Protein AF-A0A5P9HR78-F1 (afdb_monomer_lite)

pLDDT: mean 72.78, std 21.71, range [25.2, 97.5]

Foldseek 3Di:
DDDDLPDQDDDDNAGDRPDDDDPDDLDWDKDKFKDKDKAQPVPHQKDWRDADDPQKDFAKKKKKKAWEFAQDQWKWKDFPVDPPPIDTAGYRGMDMDMDGPTGTIMIGDPDQPDDPNDRDDDGPPDGDSITMIMMMMMTIIGGHDRDDD

Radius of gyration: 18.68 Å; chains: 1; bounding box: 46×37×47 Å

Sequence (149 aa):
MTLYIEDCSCKDQTCKCNGKNQKGVSDLIKEEICGVFNIDPLKNPYAPVWEADCCIDLVFGTLSVYYESGFCEEVEVFVNCEKDSGVSVPLGNTRTRTYANLRKVAIEIKDLKKESGRVQYIPPLNKETTCRGRYCLTIYYKVKKPKRC

Structure (mmCIF, N/CA/C/O backbone):
data_AF-A0A5P9HR78-F1
#
_entry.id   AF-A0A5P9HR78-F1
#
loop_
_atom_site.group_PDB
_atom_site.id
_atom_site.type_symbol
_atom_site.label_atom_id
_atom_site.label_alt_id
_atom_site.label_comp_id
_atom_site.label_asym_id
_atom_site.label_entity_id
_atom_site.label_seq_id
_atom_site.pdbx_PDB_ins_code
_atom_site.Cartn_x
_atom_site.Cartn_y
_atom_site.Cartn_z
_atom_site.occupancy
_atom_site.B_iso_or_equiv
_atom_site.auth_seq_id
_atom_site.auth_comp_id
_atom_site.auth_asym_id
_atom_site.auth_atom_id
_atom_site.pdbx_PDB_model_num
ATOM 1 N N . MET A 1 1 ? -21.565 -14.768 3.858 1.00 31.20 1 MET A N 1
ATOM 2 C CA . MET A 1 1 ? -22.507 -13.862 4.544 1.00 31.20 1 MET A CA 1
ATOM 3 C C . MET A 1 1 ? -21.995 -12.458 4.299 1.00 31.20 1 MET A C 1
ATOM 5 O O . MET A 1 1 ? -21.002 -12.072 4.895 1.00 31.20 1 MET A O 1
ATOM 9 N N . THR A 1 2 ? -22.560 -11.775 3.310 1.00 25.20 2 THR A N 1
ATOM 10 C CA . THR A 1 2 ? -22.103 -10.454 2.863 1.00 25.20 2 THR A CA 1
ATOM 11 C C . THR A 1 2 ? -22.896 -9.415 3.644 1.00 25.20 2 THR A C 1
ATOM 13 O O . THR A 1 2 ? -24.114 -9.346 3.496 1.00 25.20 2 THR A O 1
ATOM 16 N N . LEU A 1 3 ? -22.239 -8.673 4.535 1.00 32.66 3 LEU A N 1
ATOM 17 C CA . LEU A 1 3 ? -22.859 -7.535 5.208 1.00 32.66 3 LEU A CA 1
ATOM 18 C C . LEU A 1 3 ? -22.829 -6.356 4.235 1.00 32.66 3 LEU A C 1
ATOM 20 O O . LEU A 1 3 ? -21.771 -5.799 3.959 1.00 32.66 3 LEU A O 1
ATOM 24 N N . TYR A 1 4 ? -23.995 -6.022 3.685 1.00 31.11 4 TYR A N 1
ATOM 25 C CA . TYR A 1 4 ? -24.203 -4.782 2.949 1.00 31.11 4 TYR A CA 1
ATOM 26 C C . TYR A 1 4 ? -24.100 -3.627 3.948 1.00 31.11 4 TYR A C 1
ATOM 28 O O . TYR A 1 4 ? -24.956 -3.483 4.821 1.00 31.11 4 TYR A O 1
ATOM 36 N N . ILE A 1 5 ? -23.038 -2.831 3.854 1.00 42.44 5 ILE A N 1
ATOM 37 C CA . ILE A 1 5 ? -22.998 -1.522 4.500 1.00 42.44 5 ILE A CA 1
ATOM 38 C C . ILE A 1 5 ? -23.751 -0.587 3.554 1.00 42.44 5 ILE A C 1
ATOM 40 O O . ILE A 1 5 ? -23.246 -0.240 2.490 1.00 42.44 5 ILE A O 1
ATOM 44 N N . GLU A 1 6 ? -24.999 -0.273 3.905 1.00 39.56 6 GLU A N 1
ATOM 45 C CA . GLU A 1 6 ? -25.802 0.728 3.200 1.00 39.56 6 GLU A CA 1
ATOM 46 C C . GLU A 1 6 ? -25.111 2.101 3.265 1.00 39.56 6 GLU A C 1
ATOM 48 O O . GLU A 1 6 ? -24.552 2.491 4.294 1.00 39.56 6 GLU A O 1
ATOM 53 N N . ASP A 1 7 ? -25.153 2.798 2.131 1.00 35.84 7 ASP A N 1
ATOM 54 C CA . ASP A 1 7 ? -24.425 4.018 1.786 1.00 35.84 7 ASP A CA 1
ATOM 55 C C . ASP A 1 7 ? -24.258 5.036 2.930 1.00 35.84 7 ASP A C 1
ATOM 57 O O . ASP A 1 7 ? -25.209 5.674 3.393 1.00 35.84 7 ASP A O 1
ATOM 61 N N . CYS A 1 8 ? -23.006 5.290 3.322 1.00 38.16 8 CYS A N 1
ATOM 62 C CA . CYS A 1 8 ? -22.647 6.487 4.079 1.00 38.16 8 CYS A CA 1
ATOM 63 C C . CYS A 1 8 ? -22.500 7.673 3.110 1.00 38.16 8 CYS A C 1
ATOM 65 O O . CYS A 1 8 ? -21.433 7.925 2.561 1.00 38.16 8 CYS A O 1
ATOM 67 N N . SER A 1 9 ? -23.581 8.429 2.894 1.00 35.00 9 SER A N 1
ATOM 68 C CA . SER A 1 9 ? -23.529 9.684 2.131 1.00 35.00 9 SER A CA 1
ATOM 69 C C . SER A 1 9 ? -23.042 10.839 3.011 1.00 35.00 9 SER A C 1
ATOM 71 O O . SER A 1 9 ? -23.799 11.380 3.820 1.00 35.00 9 SER A O 1
ATOM 73 N N . CYS A 1 10 ? -21.806 11.284 2.796 1.00 36.66 10 CYS A N 1
ATOM 74 C CA . CYS A 1 10 ? -21.273 12.520 3.366 1.00 36.66 10 CYS A CA 1
ATOM 75 C C . CYS A 1 10 ? -21.734 13.734 2.539 1.00 36.66 10 CYS A C 1
ATOM 77 O O . CYS A 1 10 ? -21.078 14.121 1.575 1.00 36.66 10 CYS A O 1
ATOM 79 N N . LYS A 1 11 ? -22.855 14.357 2.920 1.00 32.78 11 LYS A N 1
ATOM 80 C CA . LYS A 1 11 ? -23.195 15.730 2.507 1.00 32.78 11 LYS A CA 1
ATOM 81 C C . LYS A 1 11 ? -23.207 16.628 3.747 1.00 32.78 11 LYS A C 1
ATOM 83 O O . LYS A 1 11 ? -23.699 16.222 4.793 1.00 32.78 11 LYS A O 1
ATOM 88 N N . ASP A 1 12 ? -22.616 17.815 3.632 1.00 37.41 12 ASP A N 1
ATOM 89 C CA . ASP A 1 12 ? -22.687 18.902 4.622 1.00 37.41 12 ASP A CA 1
ATOM 90 C C . ASP A 1 12 ? -22.205 18.558 6.042 1.00 37.41 12 ASP A C 1
ATOM 92 O O . ASP A 1 12 ? -22.953 18.684 7.012 1.00 37.41 12 ASP A O 1
ATOM 96 N N . GLN A 1 13 ? -20.945 18.113 6.173 1.00 39.25 13 GLN A N 1
ATOM 97 C CA . GLN A 1 13 ? -20.236 17.923 7.458 1.00 39.25 13 GLN A CA 1
ATOM 98 C C . GLN A 1 13 ? -20.987 17.084 8.518 1.00 39.25 13 GLN A C 1
ATOM 100 O O . GLN A 1 13 ? -20.619 17.078 9.692 1.00 39.25 13 GLN A O 1
ATOM 105 N N . THR A 1 14 ? -22.012 16.327 8.119 1.00 34.16 14 THR A N 1
ATOM 106 C CA . THR A 1 14 ? -22.844 15.527 9.015 1.00 34.16 14 THR A CA 1
ATOM 107 C C . THR A 1 14 ? -22.903 14.087 8.514 1.00 34.16 14 THR A C 1
ATOM 109 O O . THR A 1 14 ? -23.620 13.745 7.580 1.00 34.16 14 THR A O 1
ATOM 112 N N . CYS A 1 15 ? -22.130 13.206 9.153 1.00 39.62 15 CYS A N 1
ATOM 113 C CA . CYS A 1 15 ? -22.198 11.768 8.900 1.00 39.62 15 CYS A CA 1
ATOM 114 C C . CYS A 1 15 ? -23.399 11.177 9.664 1.00 39.62 15 CYS A C 1
ATOM 116 O O . CYS A 1 15 ? -23.338 11.006 10.883 1.00 39.62 15 CYS A O 1
ATOM 118 N N . LYS A 1 16 ? -24.508 10.873 8.973 1.00 36.31 16 LYS A N 1
ATOM 119 C CA . LYS A 1 16 ? -25.653 10.147 9.558 1.00 36.31 16 LYS A CA 1
ATOM 120 C C . LYS A 1 16 ? -25.546 8.654 9.252 1.00 36.31 16 LYS A C 1
ATOM 122 O O . LYS A 1 16 ? -25.936 8.211 8.181 1.00 36.31 16 LYS A O 1
ATOM 127 N N . CYS A 1 17 ? -25.075 7.870 10.218 1.00 43.69 17 CYS A N 1
ATOM 128 C CA . CYS A 1 17 ? -25.174 6.411 10.163 1.00 43.69 17 CYS A CA 1
ATOM 129 C C . CYS A 1 17 ? -26.518 5.979 10.774 1.00 43.69 17 CYS A C 1
ATOM 131 O O . CYS A 1 17 ? -26.740 6.164 11.974 1.00 43.69 17 CYS A O 1
ATOM 133 N N . ASN A 1 18 ? -27.425 5.410 9.975 1.00 39.31 18 ASN A N 1
ATOM 134 C CA . ASN A 1 18 ? -28.708 4.881 10.455 1.00 39.31 18 ASN A CA 1
ATOM 135 C C . ASN A 1 18 ? -28.519 3.513 11.140 1.00 39.31 18 ASN A C 1
ATOM 137 O O . ASN A 1 18 ? -28.874 2.469 10.607 1.00 39.31 18 ASN A O 1
ATOM 141 N N . GLY A 1 19 ? -27.960 3.511 12.353 1.00 43.81 19 GLY A N 1
ATOM 142 C CA . GLY A 1 19 ? -27.850 2.315 13.191 1.00 43.81 19 GLY A CA 1
ATOM 143 C C . GLY A 1 19 ? -28.977 2.237 14.222 1.00 43.81 19 GLY A C 1
ATOM 144 O O . GLY A 1 19 ? -29.044 3.069 15.128 1.00 43.81 19 GLY A O 1
ATOM 145 N N . LYS A 1 20 ? -29.857 1.230 14.121 1.00 37.81 20 LYS A N 1
ATOM 146 C CA . LYS A 1 20 ? -30.825 0.897 15.183 1.00 37.81 20 LYS A CA 1
ATOM 147 C C . LYS A 1 20 ? -30.079 0.566 16.486 1.00 37.81 20 LYS A C 1
ATOM 149 O O . LYS A 1 20 ? -29.072 -0.133 16.474 1.00 37.81 20 LYS A O 1
ATOM 154 N N . ASN A 1 21 ? -30.600 1.077 17.605 1.00 42.16 21 ASN A N 1
ATOM 155 C CA . ASN A 1 21 ? -30.087 0.901 18.967 1.00 42.16 21 ASN A CA 1
ATOM 156 C C . ASN A 1 21 ? -29.683 -0.551 19.282 1.00 42.16 21 ASN A C 1
ATOM 158 O O . ASN A 1 21 ? -30.546 -1.384 19.547 1.00 42.16 21 ASN A O 1
ATOM 162 N N . GLN A 1 22 ? -28.381 -0.819 19.378 1.00 40.69 22 GLN A N 1
ATOM 163 C CA . GLN A 1 22 ? -27.862 -1.976 20.105 1.00 40.69 22 GLN A CA 1
ATOM 164 C C . GLN A 1 22 ? -26.978 -1.499 21.272 1.00 40.69 22 GLN A C 1
ATOM 166 O O . GLN A 1 22 ? -25.918 -0.878 21.118 1.00 40.69 22 GLN A O 1
ATOM 171 N N . LYS A 1 23 ? -27.477 -1.734 22.492 1.00 41.47 23 LYS A N 1
ATOM 172 C CA . LYS A 1 23 ? -26.666 -1.841 23.710 1.00 41.47 23 LYS A CA 1
ATOM 173 C C . LYS A 1 23 ? -25.891 -3.153 23.580 1.00 41.47 23 LYS A C 1
ATOM 175 O O . LYS A 1 23 ? -26.504 -4.209 23.563 1.00 41.47 23 LYS A O 1
ATOM 180 N N . GLY A 1 24 ? -24.576 -3.077 23.468 1.00 39.59 24 GLY A N 1
ATOM 181 C CA . GLY A 1 24 ? -23.721 -4.238 23.266 1.00 39.59 24 GLY A CA 1
ATOM 182 C C . GLY A 1 24 ? -22.327 -3.766 22.895 1.00 39.59 24 GLY A C 1
ATOM 183 O O . GLY A 1 24 ? -22.177 -2.654 22.389 1.00 39.59 24 GLY A O 1
ATOM 184 N N . VAL A 1 25 ? -21.333 -4.563 23.254 1.00 46.91 25 VAL A N 1
ATOM 185 C CA . VAL A 1 25 ? -19.900 -4.382 23.007 1.00 46.91 25 VAL A CA 1
ATOM 186 C C . VAL A 1 25 ? -19.656 -3.815 21.601 1.00 46.91 25 VAL A C 1
ATOM 188 O O . VAL A 1 25 ? -20.288 -4.245 20.644 1.00 46.91 25 VAL A O 1
ATOM 191 N N . SER A 1 26 ? -18.782 -2.809 21.459 1.00 61.72 26 SER A N 1
ATOM 192 C CA . SER A 1 26 ? -18.316 -2.420 20.122 1.00 61.72 26 SER A CA 1
ATOM 193 C C . SER A 1 26 ? -17.431 -3.561 19.622 1.00 61.72 26 SER A C 1
ATOM 195 O O . SER A 1 26 ? -16.243 -3.607 19.969 1.00 61.72 26 SER A O 1
ATOM 197 N N . ASP A 1 27 ? -18.022 -4.517 18.918 1.00 72.31 27 ASP A N 1
ATOM 198 C CA . ASP A 1 27 ? -17.284 -5.656 18.394 1.00 72.31 27 ASP A CA 1
ATOM 199 C C . ASP A 1 27 ? -16.123 -5.142 17.541 1.00 72.31 27 ASP A C 1
ATOM 201 O O . ASP A 1 27 ? -16.262 -4.200 16.755 1.00 72.31 27 ASP A O 1
ATOM 205 N N . LEU A 1 28 ? -14.937 -5.699 17.787 1.00 84.44 28 LEU A N 1
ATOM 206 C CA . LEU A 1 28 ? -13.770 -5.409 16.972 1.00 84.44 28 LEU A CA 1
ATOM 207 C C . LEU A 1 28 ? -13.993 -6.080 15.619 1.00 84.44 28 LEU A C 1
ATOM 209 O O . LEU A 1 28 ? -14.019 -7.306 15.530 1.00 84.44 28 LEU A O 1
ATOM 213 N N . ILE A 1 29 ? -14.159 -5.275 14.580 1.00 88.94 29 ILE A N 1
ATOM 214 C CA . ILE A 1 29 ? -14.332 -5.749 13.215 1.00 88.94 29 ILE A CA 1
ATOM 215 C C . ILE A 1 29 ? -12.950 -5.967 12.616 1.00 88.94 29 ILE A C 1
ATOM 217 O O . ILE A 1 29 ? -12.075 -5.107 12.732 1.00 88.94 29 ILE A O 1
ATOM 221 N N . LYS A 1 30 ? -12.765 -7.126 11.984 1.00 91.88 30 LYS A N 1
ATOM 222 C CA . LYS A 1 30 ? -11.606 -7.440 11.151 1.00 91.88 30 LYS A CA 1
ATOM 223 C C . LYS A 1 30 ? -12.043 -7.419 9.693 1.00 91.88 30 LYS A C 1
ATOM 225 O O . LYS A 1 30 ? -13.002 -8.098 9.338 1.00 91.88 30 LYS A O 1
ATOM 230 N N . GLU A 1 31 ? -11.292 -6.718 8.860 1.00 91.00 31 GLU A N 1
ATOM 231 C CA . GLU A 1 31 ? -11.491 -6.694 7.414 1.00 91.00 31 GLU A CA 1
ATOM 232 C C . GLU A 1 31 ? -10.158 -6.923 6.700 1.00 91.00 31 GLU A C 1
ATOM 234 O O . GLU A 1 31 ? -9.096 -6.538 7.196 1.00 91.00 31 GLU A O 1
ATOM 239 N N . GLU A 1 32 ? -10.213 -7.603 5.558 1.00 95.00 32 GLU A N 1
ATOM 240 C CA . GLU A 1 32 ? -9.056 -7.906 4.724 1.00 95.00 32 GLU A CA 1
ATOM 241 C C . GLU A 1 32 ? -9.316 -7.411 3.304 1.00 95.00 32 GLU A C 1
ATOM 243 O O . GLU A 1 32 ? -10.288 -7.802 2.661 1.00 95.00 32 GLU A O 1
ATOM 248 N N . ILE A 1 33 ? -8.440 -6.527 2.837 1.00 93.50 33 ILE A N 1
ATOM 249 C CA . ILE A 1 33 ? -8.545 -5.835 1.560 1.00 93.50 33 ILE A CA 1
ATOM 250 C C . ILE A 1 33 ? -7.277 -6.156 0.780 1.00 93.50 33 ILE A C 1
ATOM 252 O O . ILE A 1 33 ? -6.228 -5.548 1.004 1.00 93.50 33 ILE A O 1
ATOM 256 N N . CYS A 1 34 ? -7.362 -7.123 -0.127 1.00 96.12 34 CYS A N 1
ATOM 257 C CA . CYS A 1 34 ? -6.268 -7.433 -1.037 1.00 96.12 34 CYS A CA 1
ATOM 258 C C . CYS A 1 34 ? -6.574 -6.928 -2.450 1.00 96.12 34 CYS A C 1
ATOM 260 O O . CYS A 1 34 ? -7.721 -6.936 -2.898 1.00 96.12 34 CYS A O 1
ATOM 262 N N . GLY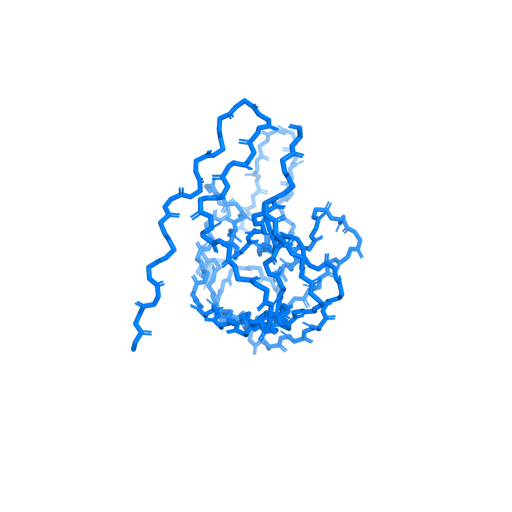 A 1 35 ? -5.536 -6.521 -3.173 1.00 96.19 35 GLY A N 1
ATOM 263 C CA . GLY A 1 35 ? -5.678 -6.013 -4.527 1.00 96.19 35 GLY A CA 1
ATOM 264 C C . GLY A 1 35 ? -4.366 -5.975 -5.294 1.00 96.19 35 GLY A C 1
ATOM 265 O O . GLY A 1 35 ? -3.311 -6.407 -4.824 1.00 96.19 35 GLY A O 1
ATOM 266 N N . VAL A 1 36 ? -4.462 -5.452 -6.511 1.00 96.06 36 VAL A N 1
ATOM 267 C CA . VAL A 1 36 ? -3.337 -5.233 -7.420 1.00 96.06 36 VAL A CA 1
ATOM 268 C C . VAL A 1 36 ? -3.247 -3.735 -7.668 1.00 96.06 36 VAL A C 1
ATOM 270 O O . VAL A 1 36 ? -4.259 -3.100 -7.961 1.00 96.06 36 VAL A O 1
ATOM 273 N N . PHE A 1 37 ? -2.050 -3.168 -7.557 1.00 93.75 37 PHE A N 1
ATOM 274 C CA . PHE A 1 37 ? -1.798 -1.797 -7.988 1.00 93.75 37 PHE A CA 1
ATOM 275 C C . PHE A 1 37 ? -1.162 -1.800 -9.379 1.00 93.75 37 PHE A C 1
ATOM 277 O O . PHE A 1 37 ? -0.377 -2.686 -9.718 1.00 93.75 37 PHE A O 1
ATOM 284 N N . ASN A 1 38 ? -1.525 -0.809 -10.191 1.00 92.94 38 ASN A N 1
ATOM 285 C CA . ASN A 1 38 ? -1.043 -0.634 -11.557 1.00 92.94 38 ASN A CA 1
ATOM 286 C C . ASN A 1 38 ? -0.898 0.870 -11.820 1.00 92.94 38 ASN A C 1
ATOM 288 O O . ASN A 1 38 ? -1.882 1.553 -12.101 1.00 92.94 38 ASN A O 1
ATOM 292 N N . ILE A 1 39 ? 0.309 1.396 -11.633 1.00 89.75 39 ILE A N 1
ATOM 293 C CA . ILE A 1 39 ? 0.606 2.828 -11.625 1.00 89.75 39 ILE A CA 1
ATOM 294 C C . ILE A 1 39 ? 1.291 3.201 -12.936 1.00 89.75 39 ILE A C 1
ATOM 296 O O . ILE A 1 39 ? 2.400 2.749 -13.223 1.00 89.75 39 ILE A O 1
ATOM 300 N N . ASP A 1 40 ? 0.629 4.048 -13.724 1.00 86.00 40 ASP A N 1
ATOM 301 C CA . ASP A 1 40 ? 1.222 4.680 -14.900 1.00 86.00 40 ASP A CA 1
ATOM 302 C C . ASP A 1 40 ? 1.842 6.022 -14.470 1.00 86.00 40 ASP A C 1
ATOM 304 O O . ASP A 1 40 ? 1.102 6.985 -14.233 1.00 86.00 40 ASP A O 1
ATOM 308 N N . PRO A 1 41 ? 3.179 6.119 -14.372 1.00 77.00 41 PRO A N 1
ATOM 309 C CA . PRO A 1 41 ? 3.865 7.316 -13.888 1.00 77.00 41 PRO A CA 1
ATOM 310 C C . PRO A 1 41 ? 3.594 8.560 -14.743 1.00 77.00 41 PRO A C 1
ATOM 312 O O . PRO A 1 41 ? 3.736 9.677 -14.248 1.00 77.00 41 PRO A O 1
ATOM 315 N N . LEU A 1 42 ? 3.210 8.389 -16.015 1.00 75.50 42 LEU A N 1
ATOM 316 C CA . LEU A 1 42 ? 2.950 9.493 -16.939 1.00 75.50 42 LEU A CA 1
ATOM 317 C C . LEU A 1 42 ? 1.533 10.055 -16.794 1.00 75.50 42 LEU A C 1
ATOM 319 O O . LEU A 1 42 ? 1.287 11.194 -17.189 1.00 75.50 42 LEU A O 1
ATOM 323 N N . LYS A 1 43 ? 0.600 9.269 -16.246 1.00 80.62 43 LYS A N 1
ATOM 324 C CA . LYS A 1 43 ? -0.806 9.666 -16.082 1.00 80.62 43 LYS A CA 1
ATOM 325 C C . LYS A 1 43 ? -1.151 9.967 -14.636 1.00 80.62 43 LYS A C 1
ATOM 327 O O . LYS A 1 43 ? -1.730 11.008 -14.346 1.00 80.62 43 LYS A O 1
ATOM 332 N N . ASN A 1 44 ? -0.836 9.031 -13.748 1.00 79.38 44 ASN A N 1
ATOM 333 C CA . ASN A 1 44 ? -1.181 9.103 -12.342 1.00 79.38 44 ASN A CA 1
ATOM 334 C C . ASN A 1 44 ? -0.157 8.298 -11.524 1.00 79.38 44 ASN A C 1
ATOM 336 O O . ASN A 1 44 ? -0.265 7.073 -11.484 1.00 79.38 44 ASN A O 1
ATOM 340 N N . PRO A 1 45 ? 0.819 8.947 -10.860 1.00 83.25 45 PRO A N 1
ATOM 341 C CA . PRO A 1 45 ? 1.874 8.276 -10.093 1.00 83.25 45 PRO A CA 1
ATOM 342 C C . PRO A 1 45 ? 1.397 7.764 -8.720 1.00 83.25 45 PRO A C 1
ATOM 344 O O . PRO A 1 45 ? 2.192 7.651 -7.791 1.00 83.25 45 PRO A O 1
ATOM 347 N N . TYR A 1 46 ? 0.099 7.488 -8.587 1.00 84.88 46 TYR A N 1
ATOM 348 C CA . TYR A 1 46 ? -0.594 7.239 -7.330 1.00 84.88 46 TYR A CA 1
ATOM 349 C C . TYR A 1 46 ? -1.645 6.135 -7.492 1.00 84.88 46 TYR A C 1
ATOM 351 O O . TYR A 1 46 ? -2.463 6.173 -8.415 1.00 84.88 46 TYR A O 1
ATOM 359 N N . ALA A 1 47 ? -1.669 5.191 -6.552 1.00 88.69 47 ALA A N 1
ATOM 360 C CA . ALA A 1 47 ? -2.720 4.193 -6.395 1.00 88.69 47 ALA A CA 1
ATOM 361 C C . ALA A 1 47 ? -3.317 4.263 -4.975 1.00 88.69 47 ALA A C 1
ATOM 363 O O . ALA A 1 47 ? -2.617 3.941 -4.008 1.00 88.69 47 ALA A O 1
ATOM 364 N N . PRO A 1 48 ? -4.600 4.649 -4.817 1.00 90.19 48 PRO A N 1
ATOM 365 C CA . PRO A 1 48 ? -5.263 4.586 -3.520 1.00 90.19 48 PRO A CA 1
ATOM 366 C C . PRO A 1 48 ? -5.484 3.124 -3.127 1.00 90.19 48 PRO A C 1
ATOM 368 O O . PRO A 1 48 ? -5.971 2.330 -3.930 1.00 90.19 48 PRO A O 1
ATOM 371 N N . VAL A 1 49 ? -5.143 2.775 -1.886 1.00 90.56 49 VAL A N 1
ATOM 372 C CA . VAL A 1 49 ? -5.380 1.432 -1.335 1.00 90.56 49 VAL A CA 1
ATOM 373 C C . VAL A 1 49 ? -6.624 1.432 -0.460 1.00 90.56 49 VAL A C 1
ATOM 375 O O . VAL A 1 49 ? -7.488 0.574 -0.618 1.00 90.56 49 VAL A O 1
ATOM 378 N N . TRP A 1 50 ? -6.709 2.381 0.476 1.00 90.19 50 TRP A N 1
ATOM 379 C CA . TRP A 1 50 ? -7.802 2.455 1.442 1.00 90.19 50 TRP A CA 1
ATOM 380 C C . TRP A 1 50 ? -7.858 3.821 2.137 1.00 90.19 50 TRP A C 1
ATOM 382 O O . TRP A 1 50 ? -6.822 4.452 2.366 1.00 90.19 50 TRP A O 1
ATOM 392 N N . GLU A 1 51 ? -9.058 4.251 2.523 1.00 89.50 51 GLU A N 1
ATOM 393 C CA . GLU A 1 51 ? -9.304 5.459 3.311 1.00 89.50 51 GLU A CA 1
ATOM 394 C C . GLU A 1 51 ? -10.433 5.203 4.316 1.00 89.50 51 GLU A C 1
ATOM 396 O O . GLU A 1 51 ? -11.434 4.567 3.996 1.00 89.50 51 GLU A O 1
ATOM 401 N N . ALA A 1 52 ? -10.241 5.659 5.551 1.00 85.44 52 ALA A N 1
ATOM 402 C CA . ALA A 1 52 ? -11.174 5.455 6.643 1.00 85.44 52 ALA A CA 1
ATOM 403 C C . ALA A 1 52 ? -12.367 6.403 6.533 1.00 85.44 52 ALA A C 1
ATOM 405 O O . ALA A 1 52 ? -12.191 7.624 6.491 1.00 85.44 52 ALA A O 1
ATOM 406 N N . ASP A 1 53 ? -13.572 5.859 6.662 1.00 82.19 53 ASP A N 1
ATOM 407 C CA . ASP A 1 53 ? -14.762 6.678 6.856 1.00 82.19 53 ASP A CA 1
ATOM 408 C C . ASP A 1 53 ? -14.762 7.392 8.220 1.00 82.19 53 ASP A C 1
ATOM 410 O O . ASP A 1 53 ? -14.192 6.932 9.219 1.00 82.19 53 ASP A O 1
ATOM 414 N N . CYS A 1 54 ? -15.476 8.520 8.292 1.00 76.25 54 CYS A N 1
ATOM 415 C CA . CYS A 1 54 ? -15.640 9.337 9.505 1.00 76.25 54 CYS A CA 1
ATOM 416 C C . CYS A 1 54 ? -16.197 8.551 10.711 1.00 76.25 54 CYS A C 1
ATOM 418 O O . CYS A 1 54 ? -15.935 8.900 11.869 1.00 76.25 54 CYS A O 1
ATOM 420 N N . CYS A 1 55 ? -16.965 7.492 10.452 1.00 78.81 55 CYS A N 1
ATOM 421 C CA . CYS A 1 55 ? -17.604 6.648 11.457 1.00 78.81 55 CYS A CA 1
ATOM 422 C C . CYS A 1 55 ? -16.711 5.506 11.968 1.00 78.81 55 CYS A C 1
ATOM 424 O O . CYS A 1 55 ? -17.136 4.762 12.849 1.00 78.81 55 CYS A O 1
ATOM 426 N N . ILE A 1 56 ? -15.479 5.375 11.474 1.00 79.44 56 ILE A N 1
ATOM 427 C CA . ILE A 1 56 ? -14.569 4.294 11.855 1.00 79.44 56 ILE A CA 1
ATOM 428 C C . ILE A 1 56 ? -13.535 4.803 12.869 1.00 79.44 56 ILE A C 1
ATOM 430 O O . ILE A 1 56 ? -12.861 5.818 12.660 1.00 79.44 56 ILE A O 1
ATOM 434 N N . ASP A 1 57 ? -13.391 4.079 13.979 1.00 79.44 57 ASP A N 1
ATOM 435 C CA . ASP A 1 57 ? -12.249 4.180 14.888 1.00 79.44 57 ASP A CA 1
ATOM 436 C C . ASP A 1 57 ? -11.342 2.973 14.689 1.00 79.44 57 ASP A C 1
ATOM 438 O O . ASP A 1 57 ? -11.611 1.870 15.172 1.00 79.44 57 ASP A O 1
ATOM 442 N N . LEU A 1 58 ? -10.263 3.188 13.940 1.00 77.00 58 LEU A N 1
ATOM 443 C CA . LEU A 1 58 ? -9.295 2.147 13.645 1.00 77.00 58 LEU A CA 1
ATOM 444 C C . LEU A 1 58 ? -8.362 1.927 14.837 1.00 77.00 58 LEU A C 1
ATOM 446 O O . LEU A 1 58 ? -7.835 2.878 15.412 1.00 77.00 58 LEU A O 1
ATOM 450 N N . VAL A 1 59 ? -8.161 0.658 15.190 1.00 77.94 59 VAL A N 1
ATOM 451 C CA . VAL A 1 59 ? -7.302 0.244 16.303 1.00 77.94 59 VAL A CA 1
ATOM 452 C C . VAL A 1 59 ? -5.882 0.004 15.791 1.00 77.94 59 VAL A C 1
ATOM 454 O O . VAL A 1 59 ? -4.941 0.641 16.256 1.00 77.94 59 VAL A O 1
ATOM 457 N N . PHE A 1 60 ? -5.725 -0.862 14.788 1.00 88.25 60 PHE A N 1
ATOM 458 C CA . PHE A 1 60 ? -4.474 -1.046 14.051 1.00 88.25 60 PHE A CA 1
ATOM 459 C C . PHE A 1 60 ? -4.743 -1.687 12.687 1.00 88.25 60 PHE A C 1
ATOM 461 O O . PHE A 1 60 ? -5.796 -2.287 12.461 1.00 88.25 60 PHE A O 1
ATOM 468 N N . GLY A 1 61 ? -3.785 -1.564 11.772 1.00 90.94 61 GLY A N 1
ATOM 469 C CA . GLY A 1 61 ? -3.832 -2.232 10.476 1.00 90.94 61 GLY A CA 1
ATOM 470 C C . GLY A 1 61 ? -2.452 -2.693 10.034 1.00 90.94 61 GLY A C 1
ATOM 471 O O . GLY A 1 61 ? -1.461 -2.016 10.299 1.00 90.94 61 GLY A O 1
ATOM 472 N N . THR A 1 62 ? -2.384 -3.837 9.366 1.00 94.38 62 THR A N 1
ATOM 473 C CA . THR A 1 62 ? -1.156 -4.392 8.795 1.00 94.38 62 THR A CA 1
ATOM 474 C C . THR A 1 62 ? -1.266 -4.369 7.283 1.00 94.38 62 THR A C 1
ATOM 476 O O . THR A 1 62 ? -2.144 -5.013 6.716 1.00 94.38 62 THR A O 1
ATOM 479 N N . LEU A 1 63 ? -0.367 -3.636 6.633 1.00 94.94 63 LEU A N 1
ATOM 480 C CA . LEU A 1 63 ? -0.255 -3.589 5.184 1.00 94.94 63 LEU A CA 1
ATOM 481 C C . LEU A 1 63 ? 0.954 -4.411 4.749 1.00 94.94 63 LEU A C 1
ATOM 483 O O . LEU A 1 63 ? 2.060 -4.194 5.243 1.00 94.94 63 LEU A O 1
ATOM 487 N N . SER A 1 64 ? 0.743 -5.306 3.792 1.00 96.81 64 SER A N 1
ATOM 488 C CA . SER A 1 64 ? 1.803 -5.964 3.033 1.00 96.81 64 SER A CA 1
ATOM 489 C C . SER A 1 64 ? 1.740 -5.505 1.586 1.00 96.81 64 SER A C 1
ATOM 491 O O . SER A 1 64 ? 0.668 -5.533 0.986 1.00 96.81 64 SER A O 1
ATOM 493 N N . VAL A 1 65 ? 2.873 -5.098 1.025 1.00 97.00 65 VAL A N 1
ATOM 494 C CA . VAL A 1 65 ? 3.000 -4.678 -0.374 1.00 97.00 65 VAL A CA 1
ATOM 495 C C . VAL A 1 65 ? 4.132 -5.461 -1.015 1.00 97.00 65 VAL A C 1
ATOM 497 O O . VAL A 1 65 ? 5.234 -5.514 -0.472 1.00 97.00 65 VAL A O 1
ATOM 500 N N . TYR A 1 66 ? 3.850 -6.051 -2.170 1.00 97.00 66 TYR A N 1
ATOM 501 C CA . TYR A 1 66 ? 4.809 -6.716 -3.038 1.00 97.00 66 TYR A CA 1
ATOM 502 C C . TYR A 1 66 ? 4.926 -5.936 -4.343 1.00 97.00 66 TYR A C 1
ATOM 504 O O . TYR A 1 66 ? 3.922 -5.756 -5.036 1.00 97.00 66 TYR A O 1
ATOM 512 N N . TYR A 1 67 ? 6.131 -5.477 -4.676 1.00 94.62 67 TYR A N 1
ATOM 513 C CA . TYR A 1 67 ? 6.395 -4.784 -5.935 1.00 94.62 67 TYR A CA 1
ATOM 514 C C . TYR A 1 67 ? 6.922 -5.787 -6.969 1.00 94.62 67 TYR A C 1
ATOM 516 O O . TYR A 1 67 ? 8.023 -6.311 -6.828 1.00 94.62 67 TYR A O 1
ATOM 524 N N . GLU A 1 68 ? 6.103 -6.098 -7.974 1.00 94.06 68 GLU A N 1
ATOM 525 C CA . GLU A 1 68 ? 6.307 -7.226 -8.893 1.00 94.06 68 GLU A CA 1
ATOM 526 C C . GLU A 1 68 ? 7.161 -6.827 -10.100 1.00 94.06 68 GLU A C 1
ATOM 528 O O . GLU A 1 68 ? 8.179 -7.459 -10.384 1.00 94.06 68 GLU A O 1
ATOM 533 N N . SER A 1 69 ? 6.768 -5.762 -10.795 1.00 89.56 69 SER A N 1
ATOM 534 C CA . SER A 1 69 ? 7.424 -5.301 -12.019 1.00 89.56 69 SER A CA 1
ATOM 535 C C . SER A 1 69 ? 7.212 -3.806 -12.225 1.00 89.56 69 SER A C 1
ATOM 537 O O . SER A 1 69 ? 6.204 -3.249 -11.802 1.00 89.56 69 SER A O 1
ATOM 539 N N . GLY A 1 70 ? 8.148 -3.130 -12.882 1.00 84.44 70 GLY A N 1
ATOM 540 C CA . GLY A 1 70 ? 8.000 -1.719 -13.226 1.00 84.44 70 GLY A CA 1
ATOM 541 C C . GLY A 1 70 ? 9.322 -1.063 -13.588 1.00 84.44 70 GLY A C 1
ATOM 542 O O . GLY A 1 70 ? 10.368 -1.714 -13.670 1.00 84.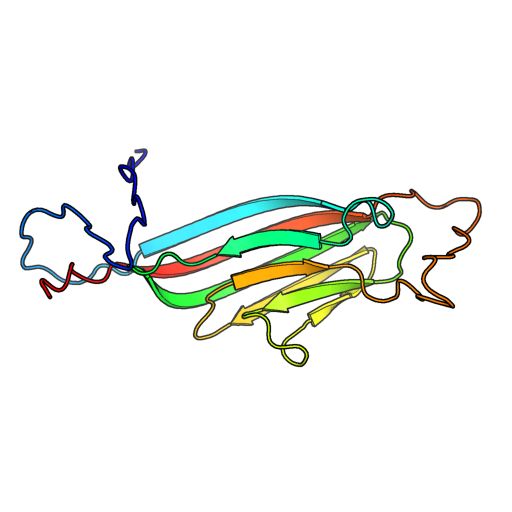44 70 GLY A O 1
ATOM 543 N N . PHE A 1 71 ? 9.275 0.243 -13.837 1.00 77.69 71 PHE A N 1
ATOM 544 C CA . PHE A 1 71 ? 10.450 0.994 -14.274 1.00 77.69 71 PHE A CA 1
ATOM 545 C C . PHE A 1 71 ? 11.318 1.478 -13.102 1.00 77.69 71 PHE A C 1
ATOM 547 O O . PHE A 1 71 ? 12.545 1.514 -13.243 1.00 77.69 71 PHE A O 1
ATOM 554 N N . CYS A 1 72 ? 10.706 1.832 -11.964 1.00 78.50 72 CYS A N 1
ATOM 555 C CA . CYS A 1 72 ? 11.409 2.310 -10.775 1.00 78.50 72 CYS A CA 1
ATOM 556 C C . CYS A 1 72 ? 11.974 1.148 -9.948 1.00 78.50 72 CYS A C 1
ATOM 558 O O . CYS A 1 72 ? 11.488 0.018 -10.021 1.00 78.50 72 CYS A O 1
ATOM 560 N N . GLU A 1 73 ? 13.026 1.418 -9.180 1.00 84.81 73 GLU A N 1
ATOM 561 C CA . GLU A 1 73 ? 13.665 0.414 -8.317 1.00 84.81 73 GLU A CA 1
ATOM 562 C C . GLU A 1 73 ? 12.883 0.174 -7.028 1.00 84.81 73 GLU A C 1
ATOM 564 O O . GLU A 1 73 ? 12.980 -0.901 -6.443 1.00 84.81 73 GLU A O 1
ATOM 569 N N . GLU A 1 74 ? 12.059 1.136 -6.623 1.00 87.88 74 GLU A N 1
ATOM 570 C CA . GLU A 1 74 ? 11.184 1.032 -5.467 1.00 87.88 74 GLU A CA 1
ATOM 571 C C . GLU A 1 74 ? 9.884 1.810 -5.667 1.00 87.88 74 GLU A C 1
ATOM 573 O O . GLU A 1 74 ? 9.814 2.762 -6.446 1.00 87.88 74 GLU A O 1
ATOM 578 N N . VAL A 1 75 ? 8.848 1.383 -4.952 1.00 90.50 75 VAL A N 1
ATOM 579 C CA . VAL A 1 75 ? 7.611 2.146 -4.756 1.00 90.50 75 VAL A CA 1
ATOM 580 C C . VAL A 1 75 ? 7.501 2.542 -3.296 1.00 90.50 75 VAL A C 1
ATOM 582 O O . VAL A 1 75 ? 8.016 1.853 -2.417 1.00 90.50 75 VAL A O 1
ATOM 585 N N . GLU A 1 76 ? 6.792 3.622 -3.017 1.00 90.88 76 GLU A N 1
ATOM 586 C CA . GLU A 1 76 ? 6.575 4.079 -1.658 1.00 90.88 76 GLU A CA 1
ATOM 587 C C . GLU A 1 76 ? 5.140 3.898 -1.204 1.00 90.88 76 GLU A C 1
ATOM 589 O O . GLU A 1 76 ? 4.188 4.210 -1.912 1.00 90.88 76 GLU A O 1
ATOM 594 N N . VAL A 1 77 ? 4.986 3.447 0.033 1.00 90.06 77 VAL A N 1
ATOM 595 C CA . VAL A 1 77 ? 3.699 3.440 0.717 1.00 90.06 77 VAL A CA 1
ATOM 596 C C . VAL A 1 77 ? 3.544 4.743 1.481 1.00 90.06 77 VAL A C 1
ATOM 598 O O . VAL A 1 77 ? 4.312 4.987 2.405 1.00 90.06 77 VAL A O 1
ATOM 601 N N . PHE A 1 78 ? 2.517 5.527 1.171 1.00 87.56 78 PHE A N 1
ATOM 602 C CA . PHE A 1 78 ? 2.119 6.700 1.944 1.00 87.56 78 PHE A CA 1
ATOM 603 C C . PHE A 1 78 ? 1.019 6.345 2.932 1.00 87.56 78 PHE A C 1
ATOM 605 O O . PHE A 1 78 ? -0.023 5.800 2.560 1.00 87.56 78 PHE A O 1
ATOM 612 N N . VAL A 1 79 ? 1.235 6.707 4.196 1.00 84.38 79 VAL A N 1
ATOM 613 C CA . VAL A 1 79 ? 0.257 6.539 5.268 1.00 84.38 79 VAL A CA 1
ATOM 614 C C . VAL A 1 79 ? -0.134 7.902 5.824 1.00 84.38 79 VAL A C 1
ATOM 616 O O . VAL A 1 79 ? 0.709 8.764 6.045 1.00 84.38 79 VAL A O 1
ATOM 619 N N . ASN A 1 80 ? -1.436 8.117 6.016 1.00 81.19 80 ASN A N 1
ATOM 620 C CA . ASN A 1 80 ? -2.002 9.311 6.660 1.00 81.19 80 ASN A CA 1
ATOM 621 C C . ASN A 1 80 ? -1.575 10.662 6.047 1.00 81.19 80 ASN A C 1
ATOM 623 O O . ASN A 1 80 ? -1.661 11.688 6.714 1.00 81.19 80 ASN A O 1
ATOM 627 N N . CYS A 1 81 ? -1.133 10.678 4.784 1.00 69.94 81 CYS A N 1
ATOM 628 C CA . CYS A 1 81 ? -0.564 11.856 4.115 1.00 69.94 81 CYS A CA 1
ATOM 629 C C . CYS A 1 81 ? 0.691 12.439 4.803 1.00 69.94 81 CYS A C 1
ATOM 631 O O . CYS A 1 81 ? 1.075 13.575 4.523 1.00 69.94 81 CYS A O 1
ATOM 633 N N . GLU A 1 82 ? 1.348 11.686 5.687 1.00 68.69 82 GLU A N 1
ATOM 634 C CA . GLU A 1 82 ? 2.574 12.122 6.353 1.00 68.69 82 GLU A CA 1
ATOM 635 C C . GLU A 1 82 ? 3.784 11.791 5.475 1.00 68.69 82 GLU A C 1
ATOM 637 O O . GLU A 1 82 ? 4.076 10.617 5.237 1.00 68.69 82 GLU A O 1
ATOM 642 N N . LYS A 1 83 ? 4.505 12.827 5.015 1.00 58.97 83 LYS A N 1
ATOM 643 C CA . LYS A 1 83 ? 5.665 12.699 4.109 1.00 58.97 83 LYS A CA 1
ATOM 644 C C . LYS A 1 83 ? 6.792 11.811 4.651 1.00 58.97 83 LYS A C 1
ATOM 646 O O . LYS A 1 83 ? 7.503 11.210 3.850 1.00 58.97 83 LYS A O 1
ATOM 651 N N . ASP A 1 84 ? 6.904 11.696 5.973 1.00 58.00 84 ASP A N 1
ATOM 652 C CA . ASP A 1 84 ? 7.990 10.975 6.653 1.00 58.00 84 ASP A CA 1
ATOM 653 C C . ASP A 1 84 ? 7.556 9.613 7.226 1.00 58.00 84 ASP A C 1
ATOM 655 O O . ASP A 1 84 ? 8.359 8.893 7.818 1.00 58.00 84 ASP A O 1
ATOM 659 N N . SER A 1 85 ? 6.288 9.224 7.053 1.00 61.09 85 SER A N 1
ATOM 660 C CA . SER A 1 85 ? 5.767 7.942 7.560 1.00 61.09 85 SER A CA 1
ATOM 661 C C . SER A 1 85 ? 5.919 6.783 6.565 1.00 61.09 85 SER A C 1
ATOM 663 O O . SER A 1 85 ? 5.607 5.629 6.892 1.00 61.09 85 SER A O 1
ATOM 665 N N . GLY A 1 86 ? 6.380 7.093 5.350 1.00 70.62 86 GLY A N 1
ATOM 666 C CA . GLY A 1 86 ? 6.357 6.167 4.232 1.00 70.62 86 GLY A CA 1
ATOM 667 C C . GLY A 1 86 ? 7.338 5.003 4.352 1.00 70.62 86 GLY A C 1
ATOM 668 O O . GLY A 1 86 ? 8.312 5.046 5.104 1.00 70.62 86 GLY A O 1
ATOM 669 N N . VAL A 1 87 ? 7.050 3.919 3.633 1.00 86.56 87 VAL A N 1
ATOM 670 C CA . VAL A 1 87 ? 7.929 2.741 3.537 1.00 86.56 87 VAL A CA 1
ATOM 671 C C . VAL A 1 87 ? 8.258 2.489 2.076 1.00 86.56 87 VAL A C 1
ATOM 673 O O . VAL A 1 87 ? 7.342 2.246 1.291 1.00 86.56 87 VAL A O 1
ATOM 676 N N . SER A 1 88 ? 9.548 2.478 1.739 1.00 91.00 88 SER A N 1
ATOM 677 C CA . SER A 1 88 ? 10.020 2.045 0.424 1.00 91.00 88 SER A CA 1
ATOM 678 C C . SER A 1 88 ? 9.959 0.524 0.288 1.00 91.00 88 SER A C 1
ATOM 680 O O . SER A 1 88 ? 10.409 -0.234 1.158 1.00 91.00 88 SER A O 1
ATOM 682 N N . VAL A 1 89 ? 9.406 0.074 -0.832 1.00 93.25 89 VAL A N 1
ATOM 683 C CA . VAL A 1 89 ? 9.244 -1.327 -1.216 1.00 93.25 89 VAL A CA 1
ATOM 684 C C . VAL A 1 89 ? 10.069 -1.563 -2.480 1.00 93.25 89 VAL A C 1
ATOM 686 O O . VAL A 1 89 ? 9.652 -1.143 -3.560 1.00 93.25 89 VAL A O 1
ATOM 689 N N . PRO A 1 90 ? 11.239 -2.216 -2.366 1.00 91.94 90 PRO A N 1
ATOM 690 C CA . PRO A 1 90 ? 12.090 -2.483 -3.518 1.00 91.94 90 PRO A CA 1
ATOM 691 C C . PRO A 1 90 ? 11.440 -3.443 -4.515 1.00 91.94 90 PRO A C 1
ATOM 693 O O . PRO A 1 90 ? 10.652 -4.314 -4.138 1.00 91.94 90 PRO A O 1
ATOM 696 N N . LEU A 1 91 ? 11.828 -3.327 -5.781 1.00 89.88 91 LEU A N 1
ATOM 697 C CA . LEU A 1 91 ? 11.400 -4.212 -6.856 1.00 89.88 91 LEU A CA 1
ATOM 698 C C . LEU A 1 91 ? 11.745 -5.669 -6.528 1.00 89.88 91 LEU A C 1
ATOM 700 O O . LEU A 1 91 ? 12.823 -5.975 -6.014 1.00 89.88 91 LEU A O 1
ATOM 704 N N . GLY A 1 92 ? 10.798 -6.569 -6.788 1.00 92.25 92 GLY A N 1
ATOM 705 C CA . GLY A 1 92 ? 10.903 -7.993 -6.486 1.00 92.25 92 GLY A CA 1
ATOM 706 C C . GLY A 1 92 ? 10.805 -8.338 -4.998 1.00 92.25 92 GLY A C 1
ATOM 707 O O . GLY A 1 92 ? 10.954 -9.508 -4.651 1.00 92.25 92 GLY A O 1
ATOM 708 N N . ASN A 1 93 ? 10.549 -7.369 -4.111 1.00 95.69 93 ASN A N 1
ATOM 709 C CA . ASN A 1 93 ? 10.485 -7.591 -2.668 1.00 95.69 93 ASN A CA 1
ATOM 710 C C . ASN A 1 93 ? 9.093 -7.328 -2.090 1.00 95.69 93 ASN A C 1
ATOM 712 O O . ASN A 1 93 ? 8.284 -6.578 -2.636 1.00 95.69 93 ASN A O 1
ATOM 716 N N . THR A 1 94 ? 8.839 -7.953 -0.937 1.00 96.44 94 THR A N 1
ATOM 717 C CA . THR A 1 94 ? 7.664 -7.683 -0.101 1.00 96.44 94 THR A CA 1
ATOM 718 C C . THR A 1 94 ? 8.081 -6.896 1.133 1.00 96.44 94 THR A C 1
ATOM 720 O O . THR A 1 94 ? 9.063 -7.234 1.796 1.00 96.44 94 THR A O 1
ATOM 723 N N . ARG A 1 95 ? 7.312 -5.866 1.481 1.00 96.12 95 ARG A N 1
ATOM 724 C CA . ARG A 1 95 ? 7.405 -5.187 2.774 1.00 96.12 95 ARG A CA 1
ATOM 725 C C . ARG A 1 95 ? 6.075 -5.280 3.495 1.00 96.12 95 ARG A C 1
ATOM 727 O O . ARG A 1 95 ? 5.026 -5.055 2.900 1.00 96.12 95 ARG A O 1
ATOM 734 N N . THR A 1 96 ? 6.147 -5.556 4.790 1.00 95.25 96 THR A N 1
ATOM 735 C CA . THR A 1 96 ? 4.989 -5.601 5.678 1.00 95.25 96 THR A CA 1
ATOM 736 C C . THR A 1 96 ? 5.214 -4.650 6.838 1.00 95.25 96 THR A C 1
ATOM 738 O O . THR A 1 96 ? 6.281 -4.663 7.454 1.00 95.25 96 THR A O 1
ATOM 741 N N . ARG A 1 97 ? 4.213 -3.827 7.151 1.00 92.88 97 ARG A N 1
ATOM 742 C CA . ARG A 1 97 ? 4.252 -2.924 8.302 1.00 92.88 97 ARG A CA 1
ATOM 743 C C . ARG A 1 97 ? 2.884 -2.824 8.957 1.00 92.88 97 ARG A C 1
ATOM 745 O O . ARG A 1 97 ? 1.853 -2.818 8.288 1.00 92.88 97 ARG A O 1
ATOM 752 N N . THR A 1 98 ? 2.901 -2.736 10.281 1.00 91.69 98 THR A N 1
ATOM 753 C CA . THR A 1 98 ? 1.714 -2.492 11.098 1.00 91.69 98 THR A CA 1
ATOM 754 C C . THR A 1 98 ? 1.695 -1.036 11.535 1.00 91.69 98 THR A C 1
ATOM 756 O O . THR A 1 98 ? 2.706 -0.504 11.993 1.00 91.69 98 THR A O 1
ATOM 759 N N . TYR A 1 99 ? 0.537 -0.404 11.395 1.00 88.44 99 TYR A N 1
ATOM 760 C CA . TYR A 1 99 ? 0.301 0.998 11.690 1.00 88.44 99 TYR A CA 1
ATOM 761 C C . TYR A 1 99 ? -0.755 1.118 12.786 1.00 88.44 99 TYR A C 1
ATOM 763 O O . TYR A 1 99 ? -1.819 0.496 12.716 1.00 88.44 99 TYR A O 1
ATOM 771 N N . ALA A 1 100 ? -0.466 1.948 13.785 1.00 84.75 100 ALA A N 1
ATOM 772 C CA . ALA A 1 100 ? -1.481 2.472 14.689 1.00 84.75 100 ALA A CA 1
ATOM 773 C C . ALA A 1 100 ? -2.142 3.695 14.036 1.00 84.75 100 ALA A C 1
ATOM 775 O O . ALA A 1 100 ? -1.481 4.431 13.305 1.00 84.75 100 ALA A O 1
ATOM 776 N N . ASN A 1 101 ? -3.430 3.926 14.302 1.00 79.50 101 ASN A N 1
ATOM 777 C CA . ASN A 1 101 ? -4.166 5.102 13.808 1.00 79.50 101 ASN A CA 1
ATOM 778 C C . ASN A 1 101 ? -4.125 5.287 12.275 1.00 79.50 101 ASN A C 1
ATOM 780 O O . ASN A 1 101 ? -4.077 6.410 11.771 1.00 79.50 101 ASN A O 1
ATOM 784 N N . LEU A 1 102 ? -4.140 4.187 11.523 1.00 84.62 102 LEU A N 1
ATOM 785 C CA . LEU A 1 102 ? -4.274 4.203 10.069 1.00 84.62 102 LEU A CA 1
ATOM 786 C C . LEU A 1 102 ? -5.598 4.876 9.658 1.00 84.62 102 LEU A C 1
ATOM 788 O O . LEU A 1 102 ? -6.679 4.464 10.075 1.00 84.62 102 LEU A O 1
ATOM 792 N N . ARG A 1 103 ? -5.509 5.917 8.835 1.00 85.06 103 ARG A N 1
ATOM 793 C CA . ARG A 1 103 ? -6.638 6.658 8.254 1.00 85.06 103 ARG A CA 1
ATOM 794 C C . ARG A 1 103 ? -6.637 6.600 6.740 1.00 85.06 103 ARG A C 1
ATOM 796 O O . ARG A 1 103 ? -7.703 6.588 6.147 1.00 85.06 103 ARG A O 1
ATOM 803 N N . LYS A 1 104 ? -5.462 6.574 6.118 1.00 88.75 104 LYS A N 1
ATOM 804 C CA . LYS A 1 104 ? -5.331 6.531 4.663 1.00 88.75 104 LYS A CA 1
ATOM 805 C C . LYS A 1 104 ? -4.069 5.788 4.267 1.00 88.75 104 LYS A C 1
ATOM 807 O O . LYS A 1 104 ? -3.041 5.962 4.918 1.00 88.75 104 LYS A O 1
ATOM 812 N N . VAL A 1 105 ? -4.157 4.991 3.208 1.00 90.25 105 VAL A N 1
ATOM 813 C CA . VAL A 1 105 ? -3.035 4.271 2.602 1.00 90.25 105 VAL A CA 1
ATOM 814 C C . VAL A 1 105 ? -3.061 4.468 1.098 1.00 90.25 105 VAL A C 1
ATOM 816 O O . VAL A 1 105 ? -4.100 4.303 0.452 1.00 90.25 105 VAL A O 1
ATOM 819 N N . ALA A 1 106 ? -1.896 4.757 0.537 1.00 91.06 106 ALA A N 1
ATOM 820 C CA . ALA A 1 106 ? -1.680 4.766 -0.896 1.00 91.06 106 ALA A CA 1
ATOM 821 C C . ALA A 1 106 ? -0.291 4.249 -1.255 1.00 91.06 106 ALA A C 1
ATOM 823 O O . ALA A 1 106 ? 0.603 4.215 -0.412 1.00 91.06 106 ALA A O 1
ATOM 824 N N . ILE A 1 107 ? -0.127 3.857 -2.515 1.00 91.81 107 ILE A N 1
ATOM 825 C CA . ILE A 1 107 ? 1.157 3.484 -3.101 1.00 91.81 107 ILE A CA 1
ATOM 826 C C . ILE A 1 107 ? 1.490 4.527 -4.165 1.00 91.81 107 ILE A C 1
ATOM 828 O O . ILE A 1 107 ? 0.676 4.800 -5.046 1.00 91.81 107 ILE A O 1
ATOM 832 N N . GLU A 1 108 ? 2.674 5.112 -4.077 1.00 87.75 108 GLU A N 1
ATOM 833 C CA . GLU A 1 108 ? 3.165 6.153 -4.973 1.00 87.75 108 GLU A CA 1
ATOM 834 C C . GLU A 1 108 ? 4.545 5.794 -5.513 1.00 87.75 108 GLU A C 1
ATOM 836 O O . GLU A 1 108 ? 5.280 4.988 -4.944 1.00 87.75 108 GLU A O 1
ATOM 841 N N . ILE A 1 109 ? 4.915 6.424 -6.621 1.00 82.25 109 ILE A N 1
ATOM 842 C CA . ILE A 1 109 ? 6.273 6.348 -7.153 1.00 82.25 109 ILE A CA 1
ATOM 843 C C . ILE A 1 109 ? 6.989 7.648 -6.792 1.00 82.25 109 ILE A C 1
ATOM 845 O O . ILE A 1 109 ? 6.626 8.714 -7.299 1.0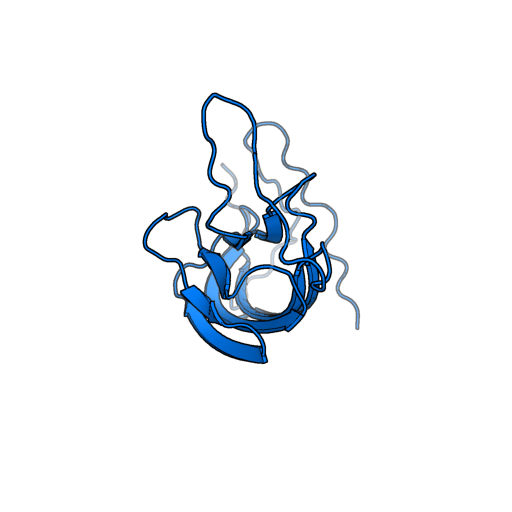0 82.25 109 ILE A O 1
ATOM 849 N N . LYS A 1 110 ? 8.015 7.570 -5.935 1.00 66.88 110 LYS A N 1
ATOM 850 C CA . LYS A 1 110 ? 8.976 8.669 -5.792 1.00 66.88 110 LYS A CA 1
ATOM 851 C C . LYS A 1 110 ? 9.937 8.665 -6.984 1.00 66.88 110 LYS A C 1
ATOM 853 O O . LYS A 1 110 ? 10.140 7.640 -7.621 1.00 66.88 110 LYS A O 1
ATOM 858 N N . ASP A 1 111 ? 10.471 9.840 -7.307 1.00 56.88 111 ASP A N 1
ATOM 859 C CA . ASP A 1 1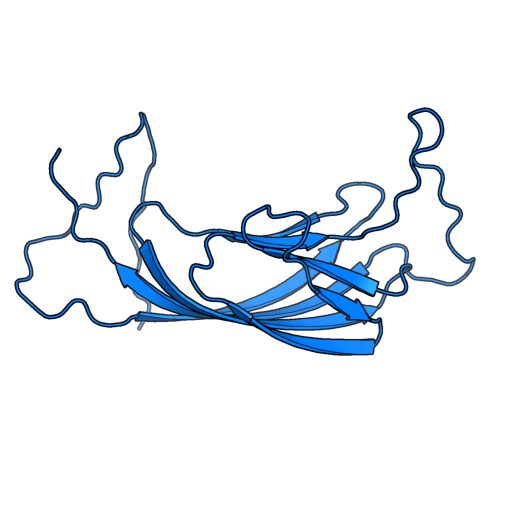11 ? 11.384 10.110 -8.434 1.00 56.88 111 ASP A CA 1
ATOM 860 C C . ASP A 1 111 ? 10.776 10.413 -9.811 1.00 56.88 111 ASP A C 1
ATOM 862 O O . ASP A 1 111 ? 11.388 10.171 -10.854 1.00 56.88 111 ASP A O 1
ATOM 866 N N . LEU A 1 112 ? 9.644 11.118 -9.857 1.00 58.22 112 LEU A N 1
ATOM 867 C CA . LEU A 1 112 ? 9.372 11.966 -11.022 1.00 58.22 112 LEU A CA 1
ATOM 868 C C . LEU A 1 112 ? 10.219 13.240 -10.919 1.00 58.22 112 LEU A C 1
ATOM 870 O O . LEU A 1 112 ? 9.790 14.229 -10.319 1.00 58.22 112 LEU A O 1
ATOM 874 N N . LYS A 1 113 ? 11.428 13.240 -11.498 1.00 51.34 113 LYS A N 1
ATOM 875 C CA . LYS A 1 113 ? 12.204 14.479 -11.672 1.00 51.34 113 LYS A CA 1
ATOM 876 C C . LYS A 1 113 ? 11.363 15.478 -12.477 1.00 51.34 113 LYS A C 1
ATOM 878 O O . LYS A 1 113 ? 11.169 15.336 -13.683 1.00 51.34 113 LYS A O 1
ATOM 883 N N . LYS A 1 114 ? 10.828 16.489 -11.793 1.00 48.47 114 LYS A N 1
ATOM 884 C CA . LYS A 1 114 ? 10.211 17.664 -12.413 1.00 48.47 114 LYS A CA 1
ATOM 885 C C . LYS A 1 114 ? 11.313 18.685 -12.661 1.00 48.47 114 LYS A C 1
ATOM 887 O O . LYS A 1 114 ? 11.564 19.529 -11.808 1.00 48.47 114 LYS A O 1
ATOM 892 N N . GLU A 1 115 ? 11.958 18.626 -13.819 1.00 45.78 115 GLU A N 1
ATOM 893 C CA . GLU A 1 115 ? 12.745 19.761 -14.300 1.00 45.78 115 GLU A CA 1
ATOM 894 C C . GLU A 1 115 ? 11.834 20.674 -15.130 1.00 45.78 115 GLU A C 1
ATOM 896 O O . GLU A 1 115 ? 11.185 20.255 -16.087 1.00 45.78 115 GLU A O 1
ATOM 901 N N . SER A 1 116 ? 11.742 21.947 -14.737 1.00 47.50 116 SER A N 1
ATOM 902 C CA . SER A 1 116 ? 11.158 23.008 -15.576 1.00 47.50 116 SER A CA 1
ATOM 903 C C . SER A 1 116 ? 9.684 22.800 -15.978 1.00 47.50 116 SER A C 1
ATOM 905 O O . SER A 1 116 ? 9.284 23.111 -17.099 1.00 47.50 116 SER A O 1
ATOM 907 N N . GLY A 1 117 ? 8.857 22.245 -15.083 1.00 52.25 117 GLY A N 1
ATOM 908 C CA . GLY A 1 117 ? 7.416 22.062 -15.322 1.00 52.25 117 GLY A CA 1
ATOM 909 C C . GLY A 1 117 ? 7.059 20.979 -16.350 1.00 52.25 117 GLY A C 1
ATOM 910 O O . GLY A 1 117 ? 5.884 20.818 -16.676 1.00 52.25 117 GLY A O 1
ATOM 911 N N . ARG A 1 118 ? 8.040 20.208 -16.834 1.00 48.09 118 ARG A N 1
ATOM 912 C CA . ARG A 1 118 ? 7.829 19.022 -17.670 1.00 48.09 118 ARG A CA 1
ATOM 913 C C . ARG A 1 118 ? 8.429 17.814 -16.959 1.00 48.09 118 ARG A C 1
ATOM 915 O O . ARG A 1 118 ? 9.580 17.830 -16.543 1.00 48.09 118 ARG A O 1
ATOM 922 N N . VAL A 1 119 ? 7.631 16.765 -16.786 1.00 50.88 119 VAL A N 1
ATOM 923 C CA . VAL A 1 119 ? 8.124 15.477 -16.285 1.00 50.88 119 VAL A CA 1
ATOM 924 C C . VAL A 1 119 ? 8.949 14.863 -17.415 1.00 50.88 119 VAL A C 1
ATOM 926 O O . VAL A 1 119 ? 8.389 14.300 -18.352 1.00 50.88 119 VAL A O 1
ATOM 929 N N . GLN A 1 120 ? 10.268 15.052 -17.392 1.00 44.88 120 GLN A N 1
ATOM 930 C CA . GLN A 1 120 ? 11.179 14.369 -18.306 1.00 44.88 120 GLN A CA 1
ATOM 931 C C . GLN A 1 120 ? 11.828 13.214 -17.559 1.00 44.88 120 GLN A C 1
ATOM 933 O O . GLN A 1 120 ? 12.664 13.407 -16.681 1.00 44.88 120 GLN A O 1
ATOM 938 N N . TYR A 1 121 ? 11.446 12.000 -17.937 1.00 52.50 121 TYR A N 1
ATOM 939 C CA . TYR A 1 121 ? 12.192 10.809 -17.576 1.00 52.50 121 TYR A CA 1
ATOM 940 C C . TYR A 1 121 ? 12.373 9.937 -18.813 1.00 52.50 121 TYR A C 1
ATOM 942 O O . TYR A 1 121 ? 11.429 9.708 -19.569 1.00 52.50 121 TYR A O 1
ATOM 950 N N . ILE A 1 122 ? 13.611 9.491 -19.023 1.00 52.09 122 ILE A N 1
ATOM 951 C CA . ILE A 1 122 ? 13.990 8.579 -20.098 1.00 52.09 122 ILE A CA 1
ATOM 952 C C . ILE A 1 122 ? 13.842 7.169 -19.520 1.00 52.09 122 ILE A C 1
ATOM 954 O O . ILE A 1 122 ? 14.644 6.800 -18.658 1.00 52.09 122 ILE A O 1
ATOM 958 N N . PRO A 1 123 ? 12.827 6.388 -19.927 1.00 50.22 123 PRO A N 1
ATOM 959 C CA . PRO A 1 123 ? 12.699 5.019 -19.460 1.00 50.22 123 PRO A CA 1
ATOM 960 C C . PRO A 1 123 ? 13.964 4.235 -19.844 1.00 50.22 123 PRO A C 1
ATOM 962 O O . PRO A 1 123 ? 14.453 4.388 -20.969 1.00 50.22 123 PRO A O 1
ATOM 965 N N . PRO A 1 124 ? 14.520 3.392 -18.954 1.00 48.00 124 PRO A N 1
ATOM 966 C CA . PRO A 1 124 ? 15.539 2.439 -19.372 1.00 48.00 124 PRO A CA 1
ATOM 967 C C . PRO A 1 124 ? 14.935 1.596 -20.497 1.00 48.00 124 PRO A C 1
ATOM 969 O O . PRO A 1 124 ? 13.828 1.084 -20.335 1.00 48.00 124 PRO A O 1
ATOM 972 N N . LEU A 1 125 ? 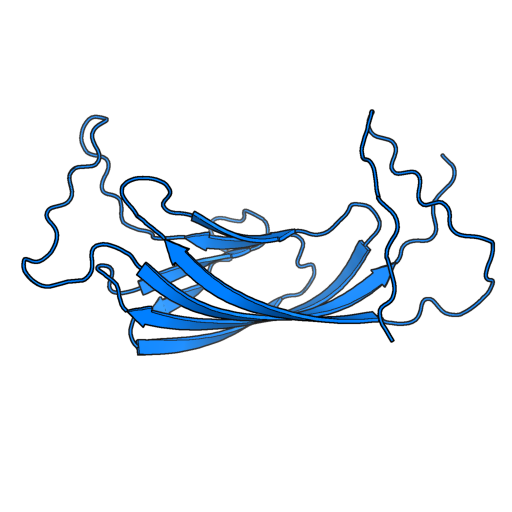1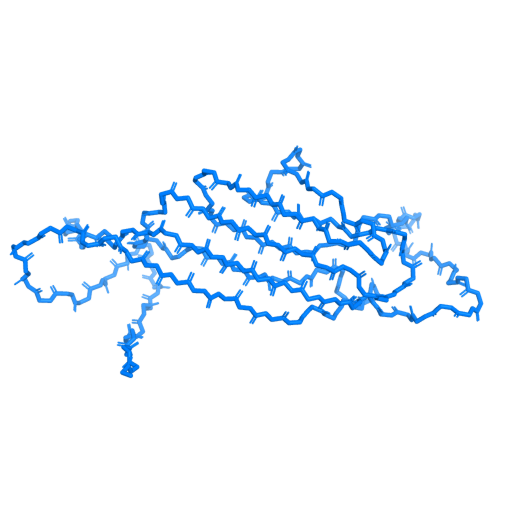5.648 1.496 -21.627 1.00 51.09 125 LEU A N 1
ATOM 973 C CA . LEU A 1 125 ? 15.145 1.066 -22.944 1.00 51.09 125 LEU A CA 1
ATOM 974 C C . LEU A 1 125 ? 14.334 -0.253 -22.976 1.00 51.09 125 LEU A C 1
ATOM 976 O O . LEU A 1 125 ? 13.706 -0.528 -23.991 1.00 51.09 125 LEU A O 1
ATOM 980 N N . ASN A 1 126 ? 14.312 -1.034 -21.888 1.00 51.69 126 ASN A N 1
ATOM 981 C CA . ASN A 1 126 ? 13.709 -2.364 -21.789 1.00 51.69 126 ASN A CA 1
ATOM 982 C C . ASN A 1 126 ? 12.817 -2.605 -20.542 1.00 51.69 126 ASN A C 1
ATOM 984 O O . ASN A 1 126 ? 12.570 -3.766 -20.218 1.00 51.69 126 ASN A O 1
ATOM 988 N N . LYS A 1 127 ? 12.350 -1.587 -19.799 1.00 57.12 127 LYS A N 1
ATOM 989 C CA . LYS A 1 127 ? 11.452 -1.813 -18.638 1.00 57.12 127 LYS A CA 1
ATOM 990 C C . LYS A 1 127 ? 9.992 -1.491 -18.955 1.00 57.12 127 LYS A C 1
ATOM 992 O O . LYS A 1 127 ? 9.705 -0.554 -19.696 1.00 57.12 127 LYS A O 1
ATOM 997 N N . GLU A 1 128 ? 9.074 -2.259 -18.363 1.00 66.31 128 GLU A N 1
ATOM 998 C CA . GLU A 1 128 ? 7.641 -1.958 -18.385 1.00 66.31 128 GLU A CA 1
ATOM 999 C C . GLU A 1 128 ? 7.409 -0.513 -17.928 1.00 66.31 128 GLU A C 1
ATOM 1001 O O . GLU A 1 128 ? 7.886 -0.099 -16.872 1.00 66.31 128 GLU A O 1
ATOM 1006 N N . THR A 1 129 ? 6.660 0.263 -18.713 1.00 74.56 129 THR A N 1
ATOM 1007 C CA . THR A 1 129 ? 6.368 1.675 -18.409 1.00 74.56 129 THR A CA 1
ATOM 1008 C C . THR A 1 129 ? 5.444 1.851 -17.208 1.00 74.56 129 THR A C 1
ATOM 1010 O O . THR A 1 129 ? 5.217 2.972 -16.770 1.00 74.56 129 THR A O 1
ATOM 1013 N N . THR A 1 130 ? 4.876 0.767 -16.691 1.00 85.88 130 THR A N 1
ATOM 1014 C CA . THR A 1 130 ? 3.848 0.778 -15.655 1.00 85.88 130 THR A CA 1
ATOM 1015 C C . THR A 1 130 ? 4.335 -0.030 -14.463 1.00 85.88 130 THR A C 1
ATOM 1017 O O . THR A 1 130 ? 4.815 -1.146 -14.641 1.00 85.88 130 THR A O 1
ATOM 1020 N N . CYS A 1 131 ? 4.208 0.520 -13.257 1.00 89.19 131 CYS A N 1
ATOM 1021 C CA . CYS A 1 131 ? 4.584 -0.173 -12.029 1.00 89.19 131 CYS A CA 1
ATOM 1022 C C . CYS A 1 131 ? 3.424 -1.012 -11.517 1.00 89.19 131 CYS A C 1
ATOM 1024 O O . CYS A 1 131 ? 2.317 -0.509 -11.319 1.00 89.19 131 CYS A O 1
ATOM 1026 N N . ARG A 1 132 ? 3.687 -2.290 -11.284 1.00 93.50 132 ARG A N 1
ATOM 1027 C CA . ARG A 1 132 ? 2.705 -3.296 -10.915 1.00 93.50 132 ARG A CA 1
ATOM 1028 C C . ARG A 1 132 ? 3.131 -4.036 -9.672 1.00 93.50 132 ARG A C 1
ATOM 1030 O O . ARG A 1 132 ? 4.307 -4.313 -9.440 1.00 93.50 132 ARG A O 1
ATOM 1037 N N . GLY A 1 133 ? 2.140 -4.419 -8.895 1.00 95.56 133 GLY A N 1
ATOM 1038 C CA . GLY A 1 133 ? 2.355 -5.274 -7.752 1.00 95.56 133 GLY A CA 1
ATOM 1039 C C . GLY A 1 133 ? 1.065 -5.540 -7.018 1.00 95.56 133 GLY A C 1
ATOM 1040 O O . GLY A 1 133 ? -0.031 -5.255 -7.502 1.00 95.56 133 GLY A O 1
ATOM 1041 N N . ARG A 1 134 ? 1.195 -6.120 -5.835 1.00 97.50 134 ARG A N 1
ATOM 1042 C CA . ARG A 1 134 ? 0.068 -6.607 -5.047 1.00 97.50 134 ARG A CA 1
ATOM 1043 C C . ARG A 1 134 ? 0.134 -6.016 -3.662 1.00 97.50 134 ARG A C 1
ATOM 1045 O O . ARG A 1 134 ? 1.215 -5.770 -3.133 1.00 97.50 134 ARG A O 1
ATOM 1052 N N . TYR A 1 135 ? -1.025 -5.821 -3.066 1.00 96.88 135 TYR A N 1
ATOM 1053 C CA . TYR A 1 135 ? -1.119 -5.426 -1.676 1.00 96.88 135 TYR A CA 1
ATOM 1054 C C . TYR A 1 135 ? -2.155 -6.279 -0.966 1.00 96.88 135 TYR A C 1
ATOM 1056 O O . TYR A 1 135 ? -3.118 -6.751 -1.573 1.00 96.88 135 TYR A O 1
ATOM 1064 N N . CYS A 1 136 ? -1.965 -6.449 0.334 1.00 97.38 136 CYS A N 1
ATOM 1065 C CA . CYS A 1 136 ? -3.044 -6.853 1.206 1.00 97.38 136 CYS A CA 1
ATOM 1066 C C . CYS A 1 136 ? -2.991 -6.083 2.520 1.00 97.38 136 CYS A C 1
ATOM 1068 O O . CYS A 1 136 ? -1.942 -5.974 3.158 1.00 97.38 136 CYS A O 1
ATOM 1070 N N . LEU A 1 137 ? -4.134 -5.520 2.888 1.00 95.25 137 LEU A N 1
ATOM 1071 C CA . LEU A 1 137 ? -4.341 -4.723 4.077 1.00 95.25 137 LEU A CA 1
ATOM 1072 C C . LEU A 1 137 ? -5.312 -5.462 4.996 1.00 95.25 137 LEU A C 1
ATOM 1074 O O . LEU A 1 137 ? -6.469 -5.667 4.647 1.00 95.25 137 LEU A O 1
ATOM 1078 N N . THR A 1 138 ? -4.856 -5.823 6.189 1.00 95.31 138 THR A N 1
ATOM 1079 C CA . THR A 1 138 ? -5.724 -6.326 7.255 1.00 95.31 138 THR A CA 1
ATOM 1080 C C . THR A 1 138 ? -5.957 -5.208 8.259 1.00 95.31 138 THR A C 1
ATOM 1082 O O . THR A 1 138 ? -5.004 -4.745 8.884 1.00 95.31 138 THR A O 1
ATOM 1085 N N . ILE A 1 139 ? -7.203 -4.781 8.447 1.00 92.75 139 ILE A N 1
ATOM 1086 C CA . ILE A 1 139 ? -7.573 -3.732 9.405 1.00 92.75 139 ILE A CA 1
ATOM 1087 C C . ILE A 1 139 ? -8.421 -4.287 10.539 1.00 92.75 139 ILE A C 1
ATOM 1089 O O . ILE A 1 139 ? -9.255 -5.169 10.345 1.00 92.75 139 ILE A O 1
ATOM 1093 N N . TYR A 1 140 ? -8.207 -3.722 11.724 1.00 91.38 140 TYR A N 1
ATOM 1094 C CA . TYR A 1 140 ? -8.998 -3.973 12.917 1.00 91.38 140 TYR A CA 1
ATOM 1095 C C . TYR A 1 140 ? -9.577 -2.650 13.402 1.00 91.38 140 TYR A C 1
ATOM 1097 O O . TYR A 1 140 ? -8.835 -1.741 13.788 1.00 91.38 140 TYR A O 1
ATOM 1105 N N . TYR A 1 141 ? -10.899 -2.523 13.380 1.00 88.31 141 TYR A N 1
ATOM 1106 C CA . TYR A 1 141 ? -11.575 -1.273 13.703 1.00 88.31 141 TYR A CA 1
ATOM 1107 C C . TYR A 1 141 ? -12.858 -1.476 14.496 1.00 88.31 141 TYR A C 1
ATOM 1109 O O . TYR A 1 141 ? -13.399 -2.572 14.610 1.00 88.31 141 TYR A O 1
ATOM 1117 N N . LYS A 1 142 ? -13.341 -0.382 15.072 1.00 86.69 142 LYS A N 1
ATOM 1118 C CA . LYS A 1 142 ? -14.635 -0.290 15.737 1.00 86.69 142 LYS A CA 1
ATOM 1119 C C . LYS A 1 142 ? -15.475 0.745 15.013 1.00 86.69 142 LYS A C 1
ATOM 1121 O O . LYS A 1 142 ? -14.980 1.810 14.646 1.00 86.69 142 LYS A O 1
ATOM 1126 N N . VAL A 1 143 ? -16.757 0.457 14.839 1.00 81.31 143 VAL A N 1
ATOM 1127 C CA . VAL A 1 143 ? -17.700 1.444 14.310 1.00 81.31 143 VAL A CA 1
ATOM 1128 C C . VAL A 1 143 ? -18.120 2.359 15.455 1.00 81.31 143 VAL A C 1
ATOM 1130 O O . VAL A 1 143 ? -18.607 1.902 16.494 1.00 81.31 143 VAL A O 1
ATOM 1133 N N . LYS A 1 144 ? -17.921 3.667 15.284 1.00 73.00 144 LYS A N 1
ATOM 1134 C CA . LYS A 1 144 ? -18.443 4.674 16.204 1.00 73.00 144 LYS A CA 1
ATOM 1135 C C . LYS A 1 144 ? -19.962 4.595 16.195 1.00 73.00 144 LYS A C 1
ATOM 1137 O O . LYS A 1 144 ? -20.593 4.634 15.139 1.00 73.00 144 LYS A O 1
ATOM 1142 N N . LYS A 1 145 ? -20.571 4.574 17.383 1.00 63.62 145 LYS A N 1
ATOM 1143 C CA . LYS A 1 145 ? -22.006 4.858 17.479 1.00 63.62 145 LYS A CA 1
ATOM 1144 C C . LYS A 1 145 ? -22.252 6.252 16.897 1.00 63.62 145 LYS A C 1
ATOM 1146 O O . LYS A 1 145 ? -21.476 7.157 17.220 1.00 63.62 145 LYS A O 1
ATOM 1151 N N . PRO A 1 146 ? -23.302 6.447 16.082 1.00 55.53 146 PRO A N 1
ATOM 1152 C CA . PRO A 1 146 ? -23.655 7.776 15.611 1.00 55.53 146 PRO A CA 1
ATOM 1153 C C . PRO A 1 146 ? -23.853 8.673 16.836 1.00 55.53 146 PRO A C 1
ATOM 1155 O O . PRO A 1 146 ? -24.759 8.454 17.643 1.00 55.53 146 PRO A O 1
ATOM 1158 N N . LYS A 1 147 ? -22.971 9.660 17.017 1.00 46.25 147 LYS A N 1
ATOM 1159 C CA . LYS A 1 147 ? -23.228 10.740 17.965 1.00 46.25 147 LYS A CA 1
ATOM 1160 C C . LYS A 1 147 ? -24.292 11.609 17.307 1.00 46.25 147 LYS A C 1
ATOM 1162 O O . LYS A 1 147 ? -24.041 12.185 16.254 1.00 46.25 147 LYS A O 1
ATOM 1167 N N . ARG A 1 148 ? -25.494 11.658 17.888 1.00 40.53 148 ARG A N 1
ATOM 1168 C CA . ARG A 1 148 ? -26.416 12.763 17.607 1.00 40.53 148 ARG A CA 1
ATOM 1169 C C . ARG A 1 148 ? -25.683 14.036 18.039 1.00 40.53 148 ARG A C 1
ATOM 1171 O O . ARG A 1 148 ? -25.367 14.146 19.223 1.00 40.53 148 ARG A O 1
ATOM 1178 N N . CYS A 1 149 ? -25.327 14.889 17.080 1.00 34.81 149 CYS A N 1
ATOM 1179 C CA . CYS A 1 149 ? -24.990 16.282 17.358 1.00 34.81 149 CYS A CA 1
ATOM 1180 C C . CYS A 1 149 ? -26.251 17.010 17.824 1.00 34.81 149 CYS A C 1
ATOM 1182 O O . CYS A 1 149 ? -27.333 16.691 17.273 1.00 34.81 149 CYS A O 1
#

Secondary structure (DSSP, 8-state):
----------BTTB---------S----EEEEEEEEEEEBTTTBSEEEEEE--TTEEEEEEEEEEEEEE-SSSEEEEEETT-TTS-EEEETT-EEEEEEES--EEEEE-----EETTEE-----TTS-SSEEEEEEEEEEEEEPP----